Protein AF-A0A7G1IKA3-F1 (afdb_monomer)

Foldseek 3Di:
DDEAEEADPVCQVVLVVQVPPYAYEYEYDPVCPPDDGSGPYYDPHPVVVVVVVVVVVVVVVVVVVD

Solvent-accessible surface area (backbone atoms only — not comparable to full-atom values): 3908 Å² total; per-residue (Å²): 117,58,75,46,79,37,67,56,81,85,34,42,67,54,14,58,71,34,50,87,68,33,46,17,30,33,33,41,54,96,87,58,84,83,69,88,70,64,40,81,44,76,33,84,30,73,71,47,52,58,54,48,53,55,50,50,52,51,53,55,52,59,62,70,77,110

Secondary structure (DSSP, 8-state):
--EEEE-SGGGHHHHHHHTTTSEEEEE--TT-TT---S-SEEESSHHHHHHHHHHHHHHHHHHH--

Nearest P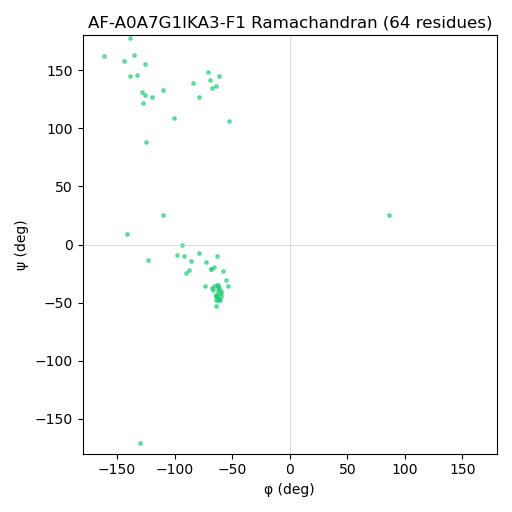DB structures (foldseek):
  5gvx-assembly1_A  TM=9.711E-01  e=1.978E-05  Mycobacterium tuberculosis H37Rv
  2q1x-assembly1_B  TM=5.521E-01  e=3.773E+00  Mycobacterium tuberculosis H37Rv
  3vo9-assembly2_B  TM=5.227E-01  e=5.658E+00  Staphylococcus aureus subsp. aureus Mu50
  8f09-assembly2_B  TM=4.746E-01  e=7.932E+00  uncultured bacterium

InterPro domains:
  IPR003337 Trehalose-phosphatase [PF02358] (1-46)
  IPR023214 HAD superfamily [G3DSA:3.40.50.1000] (1-65)
  IPR036412 HAD-like superfamily [SSF56784] (3-57)

Structure (mmCIF, N/CA/C/O backbone):
data_AF-A0A7G1IKA3-F1
#
_entry.id   AF-A0A7G1IKA3-F1
#
loop_
_atom_site.group_PDB
_atom_site.id
_atom_site.type_symbol
_atom_site.label_atom_id
_atom_site.label_alt_id
_atom_site.label_comp_id
_atom_site.label_asym_id
_atom_site.label_entity_id
_atom_site.label_seq_id
_atom_site.pdbx_PDB_ins_code
_atom_site.Cartn_x
_atom_site.Cart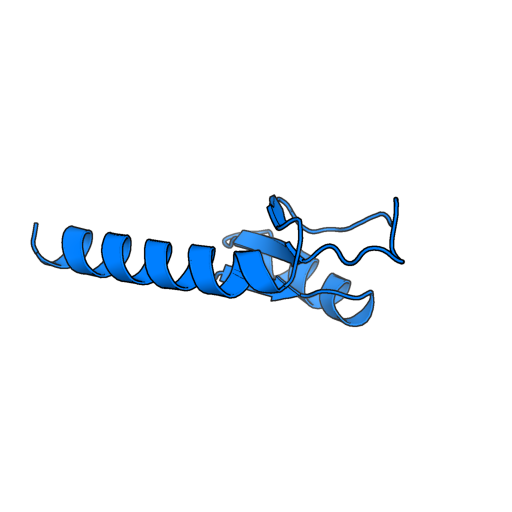n_y
_atom_site.Cartn_z
_atom_site.occupancy
_atom_site.B_iso_or_equiv
_atom_site.auth_seq_id
_atom_site.auth_comp_id
_atom_site.auth_asym_id
_atom_site.auth_atom_id
_atom_site.pdbx_PDB_model_num
ATOM 1 N N . MET A 1 1 ? -7.174 -0.373 11.070 1.00 87.31 1 MET A N 1
ATOM 2 C CA . MET A 1 1 ? -5.948 -0.001 10.343 1.00 87.31 1 MET A CA 1
ATOM 3 C C . MET A 1 1 ? -6.121 -0.395 8.880 1.00 87.31 1 MET A C 1
ATOM 5 O O . MET A 1 1 ? -6.167 -1.595 8.615 1.00 87.31 1 MET A O 1
ATOM 9 N N . PRO A 1 2 ? -6.323 0.569 7.965 1.00 93.25 2 PRO A N 1
ATOM 10 C CA . PRO A 1 2 ? -6.392 0.312 6.527 1.00 93.25 2 PRO A CA 1
ATOM 11 C C . PRO A 1 2 ? -5.016 -0.050 5.948 1.00 93.25 2 PRO A C 1
ATOM 13 O O . PRO A 1 2 ? -3.988 0.424 6.426 1.00 93.25 2 PRO A O 1
ATOM 16 N N . ILE A 1 3 ? -5.003 -0.894 4.917 1.00 95.19 3 ILE A N 1
ATOM 17 C CA . ILE A 1 3 ? -3.802 -1.259 4.154 1.00 95.19 3 ILE A CA 1
ATOM 18 C C . ILE A 1 3 ? -4.108 -0.967 2.687 1.00 95.19 3 ILE A C 1
ATOM 20 O O . ILE A 1 3 ? -5.145 -1.408 2.190 1.00 95.19 3 ILE A O 1
ATOM 24 N N . TYR A 1 4 ? -3.228 -0.228 2.015 1.00 95.88 4 TYR A N 1
ATOM 25 C CA . TYR A 1 4 ? -3.396 0.151 0.614 1.00 95.88 4 TYR A CA 1
ATOM 26 C C . TYR A 1 4 ? -2.141 -0.201 -0.184 1.00 95.88 4 TYR A C 1
ATOM 28 O O . TYR A 1 4 ? -1.028 0.081 0.259 1.00 95.88 4 TYR A O 1
ATOM 36 N N . LEU A 1 5 ? -2.335 -0.858 -1.329 1.00 95.25 5 LEU A N 1
ATOM 37 C CA . LEU A 1 5 ? -1.277 -1.287 -2.238 1.00 95.25 5 LEU A CA 1
ATOM 38 C C . LEU A 1 5 ? -1.505 -0.609 -3.590 1.00 95.25 5 LEU A C 1
ATOM 40 O O . LEU A 1 5 ? -2.598 -0.748 -4.136 1.00 95.25 5 LEU A O 1
ATOM 44 N N . GLY A 1 6 ? -0.484 0.067 -4.110 1.00 93.94 6 GLY A N 1
ATOM 45 C CA . GLY A 1 6 ? 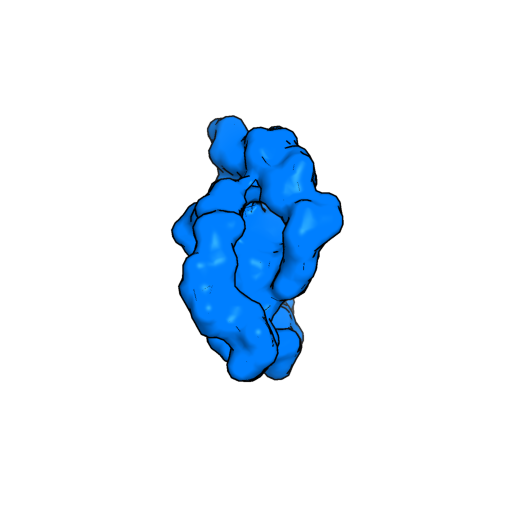-0.509 0.747 -5.411 1.00 93.94 6 GLY A CA 1
ATOM 46 C C . GLY A 1 6 ? 0.842 0.653 -6.114 1.00 93.94 6 GLY A C 1
ATOM 47 O O . GLY A 1 6 ? 1.844 0.389 -5.450 1.00 93.94 6 GLY A O 1
ATOM 48 N N . ASP A 1 7 ? 0.884 0.802 -7.432 1.00 90.75 7 ASP A N 1
ATOM 49 C CA . ASP A 1 7 ? 2.063 0.563 -8.273 1.00 90.75 7 ASP A CA 1
ATOM 50 C C . ASP A 1 7 ? 2.511 1.761 -9.121 1.00 90.75 7 ASP A C 1
ATOM 52 O O . ASP A 1 7 ? 3.639 1.732 -9.620 1.00 90.75 7 ASP A O 1
ATOM 56 N N . 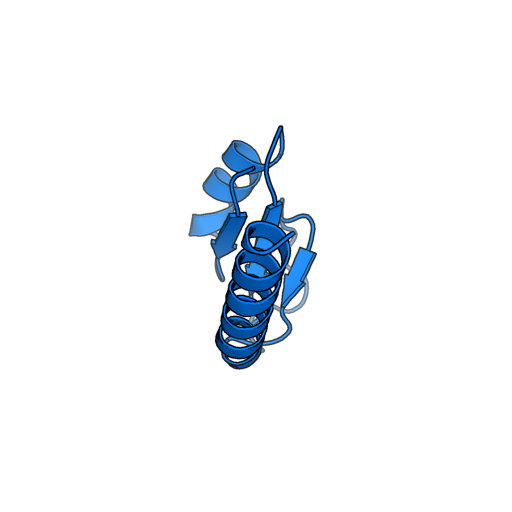ASP A 1 8 ? 1.691 2.808 -9.254 1.00 87.75 8 ASP A N 1
ATOM 57 C CA . ASP A 1 8 ? 2.000 3.970 -10.099 1.00 87.75 8 ASP A CA 1
ATOM 58 C C . ASP A 1 8 ? 1.611 5.306 -9.433 1.00 87.75 8 ASP A C 1
ATOM 60 O O . ASP A 1 8 ? 1.060 5.368 -8.335 1.00 87.75 8 ASP A O 1
ATOM 64 N N . ILE A 1 9 ? 1.896 6.421 -10.108 1.00 86.75 9 ILE A N 1
ATOM 65 C CA . ILE A 1 9 ? 1.690 7.789 -9.615 1.00 86.75 9 ILE A CA 1
ATOM 66 C C . ILE A 1 9 ? 0.234 8.101 -9.237 1.00 86.75 9 ILE A C 1
ATOM 68 O O . ILE A 1 9 ? -0.016 9.003 -8.440 1.00 86.75 9 ILE A O 1
ATOM 72 N N . THR A 1 10 ? -0.738 7.367 -9.787 1.00 89.19 10 THR A N 1
ATOM 73 C CA . THR A 1 10 ? -2.161 7.532 -9.447 1.00 89.19 10 THR A CA 1
ATOM 74 C C . THR A 1 10 ? -2.473 7.152 -8.004 1.00 89.19 10 THR A C 1
ATOM 76 O O . THR A 1 10 ? -3.498 7.570 -7.470 1.00 89.19 10 THR A O 1
ATOM 79 N N . ASP A 1 11 ? -1.593 6.375 -7.380 1.00 92.69 11 ASP A N 1
ATOM 80 C CA . ASP A 1 11 ? -1.781 5.819 -6.047 1.00 92.69 11 ASP A CA 1
ATOM 81 C C . ASP A 1 11 ? -1.207 6.719 -4.942 1.00 92.69 11 ASP A C 1
ATOM 83 O O . ASP A 1 11 ? -1.490 6.514 -3.762 1.00 92.69 11 ASP A O 1
ATOM 87 N N . GLU A 1 12 ? -0.454 7.760 -5.307 1.00 93.12 12 GLU A N 1
ATOM 88 C CA . GLU A 1 12 ? 0.197 8.675 -4.362 1.00 93.12 12 GLU A CA 1
ATOM 89 C C . GLU A 1 12 ? -0.807 9.439 -3.488 1.00 93.12 12 GLU A C 1
ATOM 91 O O . GLU A 1 12 ? -0.646 9.509 -2.267 1.00 93.12 12 GLU A O 1
ATOM 96 N N . ASP A 1 13 ? -1.911 9.910 -4.075 1.00 93.88 13 ASP A N 1
ATOM 97 C CA . ASP A 1 13 ? -2.991 10.567 -3.326 1.00 93.88 13 ASP A CA 1
ATOM 98 C C . ASP A 1 13 ? -3.638 9.609 -2.308 1.00 93.88 13 ASP A C 1
ATOM 100 O O . ASP A 1 13 ? -4.032 10.005 -1.206 1.00 93.88 13 ASP A O 1
ATOM 104 N N . ALA A 1 14 ? -3.738 8.324 -2.660 1.00 92.81 14 ALA A N 1
ATOM 105 C CA . ALA A 1 14 ? -4.265 7.301 -1.768 1.00 92.81 14 ALA A CA 1
ATOM 106 C C . ALA A 1 14 ? -3.266 6.955 -0.654 1.00 92.81 14 ALA A C 1
ATOM 108 O O . ALA A 1 14 ? -3.683 6.742 0.489 1.00 92.81 14 ALA A O 1
ATOM 109 N N . PHE A 1 15 ? -1.960 6.952 -0.941 1.00 94.62 15 PHE A N 1
ATOM 110 C CA . PHE A 1 15 ? -0.933 6.792 0.086 1.00 94.62 15 PHE A CA 1
ATOM 111 C C . PHE A 1 15 ? -1.006 7.908 1.124 1.00 94.62 15 PHE A C 1
ATOM 113 O O . PHE A 1 15 ? -1.061 7.606 2.318 1.00 94.62 15 PHE A O 1
ATOM 120 N N . ASP A 1 16 ? -1.092 9.168 0.695 1.00 93.94 16 ASP A N 1
ATOM 121 C CA . ASP A 1 16 ? -1.217 10.312 1.602 1.00 93.94 16 ASP A CA 1
ATOM 122 C C . ASP A 1 16 ? -2.501 10.256 2.442 1.00 93.94 16 ASP A C 1
ATOM 124 O O . ASP A 1 16 ? -2.468 10.534 3.645 1.00 93.94 16 ASP A O 1
ATOM 128 N N . ALA A 1 17 ? -3.620 9.832 1.848 1.00 94.31 17 ALA A N 1
ATOM 129 C CA . ALA A 1 17 ? -4.888 9.685 2.560 1.00 94.31 17 ALA A CA 1
ATOM 130 C C . ALA A 1 17 ? -4.856 8.580 3.632 1.00 94.31 17 ALA A C 1
ATOM 132 O O . ALA A 1 17 ? -5.481 8.723 4.682 1.00 94.31 17 ALA A O 1
ATOM 133 N N . VAL A 1 18 ? -4.137 7.482 3.377 1.00 93.88 18 VAL A N 1
ATOM 134 C CA . VAL A 1 18 ? -4.058 6.304 4.264 1.00 93.88 18 VAL A CA 1
ATOM 135 C C . VAL A 1 18 ? -2.949 6.435 5.311 1.00 93.88 18 VAL A C 1
ATOM 137 O O . VAL A 1 18 ? -2.999 5.788 6.356 1.00 93.88 18 VAL A O 1
ATOM 140 N N . ARG A 1 19 ? -1.947 7.282 5.073 1.00 91.50 19 ARG A N 1
ATOM 141 C CA . ARG A 1 19 ? -0.777 7.459 5.943 1.00 91.50 19 ARG A CA 1
ATOM 142 C C . ARG A 1 19 ? -1.069 7.768 7.426 1.00 91.50 19 ARG A C 1
ATOM 144 O O . ARG A 1 19 ? -0.278 7.305 8.249 1.00 91.50 19 ARG A O 1
ATOM 151 N N . PRO A 1 20 ? -2.118 8.527 7.818 1.00 93.19 20 PRO A N 1
ATOM 152 C CA . PRO A 1 20 ? -2.328 8.902 9.220 1.00 93.19 20 PRO A CA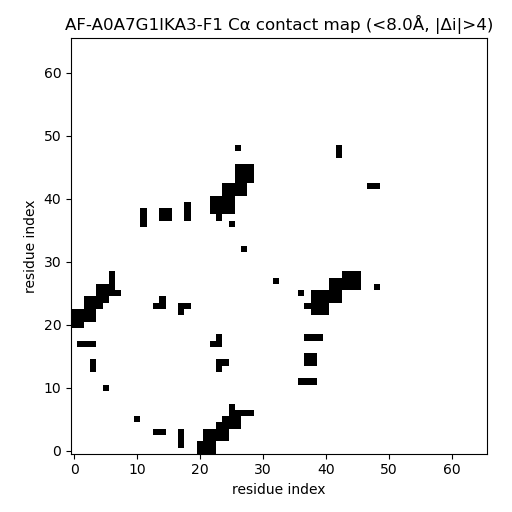 1
ATOM 153 C C . PRO A 1 20 ? -2.561 7.722 10.174 1.00 93.19 20 PRO A C 1
ATOM 155 O O . PRO A 1 20 ? -2.115 7.769 11.320 1.00 93.19 20 PRO A O 1
ATOM 158 N N . ASP A 1 21 ? -3.259 6.680 9.723 1.00 93.19 21 ASP A N 1
ATOM 159 C CA . ASP A 1 21 ? -3.700 5.556 10.561 1.00 93.19 21 ASP A CA 1
ATOM 160 C C . ASP A 1 21 ? -3.606 4.183 9.866 1.00 93.19 21 ASP A C 1
ATOM 162 O O . ASP A 1 21 ? -4.092 3.173 10.393 1.00 93.19 21 ASP A O 1
ATOM 166 N N . GLY A 1 22 ? -2.973 4.135 8.694 1.00 94.69 22 GLY A N 1
ATOM 167 C CA . GLY A 1 22 ? -2.875 2.961 7.840 1.00 94.69 22 GLY A CA 1
ATOM 168 C C . GLY A 1 22 ? -1.468 2.616 7.366 1.00 94.69 22 GLY A C 1
ATOM 169 O O . GLY A 1 22 ? -0.456 3.140 7.828 1.00 94.69 22 GLY A O 1
ATOM 170 N N . VAL A 1 23 ? -1.426 1.669 6.432 1.00 96.31 23 VAL A N 1
ATOM 171 C CA . VAL A 1 23 ? -0.202 1.080 5.887 1.00 96.31 23 VAL A CA 1
ATOM 172 C C . VAL A 1 23 ? -0.216 1.238 4.362 1.00 96.31 23 VAL A C 1
ATOM 174 O O . VAL A 1 23 ? -0.730 0.356 3.668 1.00 96.31 23 VAL A O 1
ATOM 177 N N . PRO A 1 24 ? 0.294 2.360 3.825 1.00 95.94 24 PRO A N 1
ATOM 178 C CA . PRO A 1 24 ? 0.476 2.532 2.389 1.00 95.94 24 PRO A CA 1
ATOM 179 C C . PRO A 1 24 ? 1.743 1.800 1.918 1.00 95.94 24 PRO A C 1
ATOM 181 O O . PRO A 1 24 ? 2.829 1.982 2.484 1.00 95.94 24 PRO A O 1
ATOM 184 N N . ILE A 1 25 ? 1.595 0.953 0.899 1.00 95.06 25 ILE A N 1
ATOM 185 C CA . ILE A 1 25 ? 2.645 0.086 0.356 1.00 95.06 25 ILE A CA 1
ATOM 186 C C . ILE A 1 25 ? 2.735 0.296 -1.158 1.00 95.06 25 ILE A C 1
ATOM 188 O O . ILE A 1 25 ? 1.769 0.037 -1.873 1.00 95.06 25 ILE A O 1
ATOM 192 N N . VAL A 1 26 ? 3.905 0.696 -1.654 1.00 93.88 26 VAL A N 1
ATOM 193 C CA . VAL A 1 26 ? 4.165 0.767 -3.097 1.00 93.88 26 VAL A CA 1
ATOM 194 C C . VAL A 1 26 ? 4.594 -0.600 -3.636 1.00 93.88 26 VAL A C 1
ATOM 196 O O . VAL A 1 26 ? 5.379 -1.316 -3.011 1.00 93.88 26 VAL A O 1
ATOM 199 N N . VAL A 1 27 ? 4.107 -0.982 -4.809 1.00 92.88 27 VAL A N 1
ATOM 200 C CA . VAL A 1 27 ? 4.529 -2.173 -5.544 1.00 92.88 27 VAL A CA 1
ATOM 2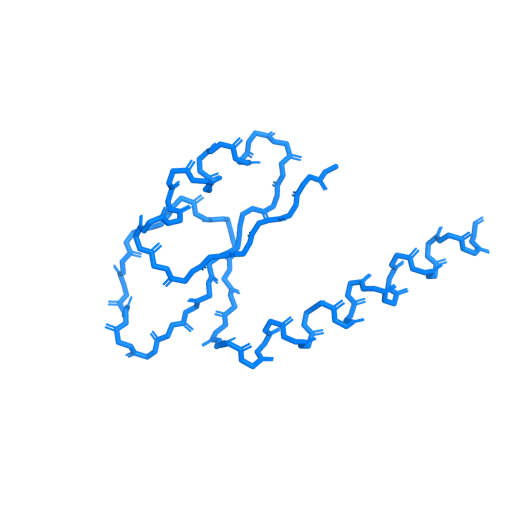01 C C . VAL A 1 27 ? 5.490 -1.722 -6.629 1.00 92.88 27 VAL A C 1
ATOM 203 O O . VAL A 1 27 ? 5.109 -1.092 -7.608 1.00 92.88 27 VAL A O 1
ATOM 206 N N . ARG A 1 28 ? 6.770 -2.040 -6.450 1.00 88.19 28 ARG A N 1
ATOM 207 C CA . ARG A 1 28 ? 7.798 -1.710 -7.429 1.00 88.19 28 ARG A CA 1
ATOM 208 C C . ARG A 1 28 ? 7.601 -2.548 -8.685 1.00 88.19 28 ARG A C 1
ATOM 210 O O . ARG A 1 28 ? 7.330 -3.749 -8.626 1.00 88.19 28 ARG A O 1
ATOM 217 N N . HIS A 1 29 ? 7.828 -1.911 -9.819 1.00 79.56 29 HIS A N 1
ATOM 218 C CA . HIS A 1 29 ? 8.031 -2.572 -11.094 1.00 79.56 29 HIS A CA 1
ATOM 219 C C . HIS A 1 29 ? 9.354 -2.090 -11.701 1.00 79.56 29 HIS A C 1
ATOM 221 O O . HIS A 1 29 ? 9.864 -1.022 -11.362 1.00 79.56 29 HIS A O 1
ATOM 227 N N . ASN A 1 30 ? 9.953 -2.916 -12.561 1.00 64.75 30 ASN A N 1
ATOM 228 C CA . ASN A 1 30 ? 11.336 -2.746 -13.031 1.00 64.75 30 ASN A CA 1
ATOM 229 C C . ASN A 1 30 ? 11.593 -1.450 -13.830 1.00 64.75 30 ASN A C 1
ATOM 231 O O . ASN A 1 30 ? 12.749 -1.149 -14.115 1.00 64.75 30 ASN A O 1
ATOM 235 N N . GLU A 1 31 ? 10.549 -0.704 -14.199 1.00 61.88 31 GLU A N 1
ATOM 236 C CA . GLU A 1 31 ? 10.639 0.520 -15.008 1.00 61.88 31 GLU A CA 1
ATOM 237 C C . GLU A 1 31 ? 10.606 1.812 -14.168 1.00 61.88 31 GLU A C 1
ATOM 239 O O . GLU A 1 31 ? 10.954 2.876 -14.674 1.00 61.88 31 GLU A O 1
ATOM 244 N N . ASP A 1 32 ? 10.313 1.716 -12.867 1.00 61.47 32 ASP A N 1
ATOM 245 C CA . ASP A 1 32 ? 10.015 2.866 -11.997 1.00 61.47 32 ASP A CA 1
ATOM 246 C C . ASP A 1 32 ? 11.103 3.177 -10.961 1.00 61.47 32 ASP A C 1
ATOM 248 O O . ASP A 1 32 ? 10.868 3.767 -9.901 1.00 61.47 32 ASP A O 1
ATOM 252 N N . GLY A 1 33 ? 12.334 2.779 -11.284 1.00 56.25 33 GLY A N 1
ATOM 253 C CA . GLY A 1 33 ? 13.510 2.965 -10.444 1.00 56.25 33 GLY A CA 1
ATOM 254 C C . GLY A 1 33 ? 13.702 4.421 -10.011 1.00 56.25 33 GLY A C 1
ATOM 255 O O . GLY A 1 33 ? 14.167 5.244 -10.792 1.00 56.25 33 GLY A O 1
ATOM 256 N N . ASP A 1 34 ? 13.411 4.672 -8.731 1.00 64.25 34 ASP A N 1
ATOM 257 C CA . ASP A 1 34 ? 13.691 5.891 -7.955 1.00 64.25 34 ASP A CA 1
ATOM 258 C C . ASP A 1 34 ? 12.660 7.036 -8.018 1.00 64.25 34 ASP A C 1
ATOM 260 O O . ASP A 1 34 ? 12.979 8.197 -7.750 1.00 64.25 34 ASP A O 1
ATOM 264 N N . ARG A 1 35 ? 11.385 6.728 -8.298 1.00 69.12 35 ARG A N 1
ATOM 265 C CA . ARG A 1 35 ? 10.301 7.698 -8.066 1.00 69.12 35 ARG A CA 1
ATOM 266 C C . ARG A 1 35 ? 10.102 7.949 -6.564 1.00 69.12 35 ARG A C 1
ATOM 268 O O . ARG A 1 35 ? 10.062 7.015 -5.762 1.00 69.12 35 ARG A O 1
ATOM 275 N N . ALA A 1 36 ? 9.973 9.223 -6.188 1.00 80.19 36 ALA A N 1
ATOM 276 C CA . ALA A 1 36 ? 9.556 9.605 -4.842 1.00 80.19 36 ALA A CA 1
ATOM 277 C C . ALA A 1 36 ? 8.120 9.122 -4.600 1.00 80.19 36 ALA A C 1
ATOM 279 O O . ALA A 1 36 ? 7.277 9.279 -5.478 1.00 80.19 36 ALA A O 1
ATOM 280 N N . THR A 1 37 ? 7.862 8.557 -3.421 1.00 85.50 37 THR A N 1
ATOM 281 C CA . THR A 1 37 ? 6.551 8.016 -3.046 1.00 85.50 37 THR A CA 1
ATOM 282 C C . THR A 1 37 ? 6.200 8.376 -1.604 1.00 85.50 37 THR A C 1
ATOM 284 O O . THR A 1 37 ? 7.078 8.433 -0.737 1.00 85.50 37 THR A O 1
ATOM 287 N N . ALA A 1 38 ? 4.916 8.615 -1.349 1.00 89.56 38 ALA A N 1
ATOM 288 C CA . ALA A 1 38 ? 4.316 8.79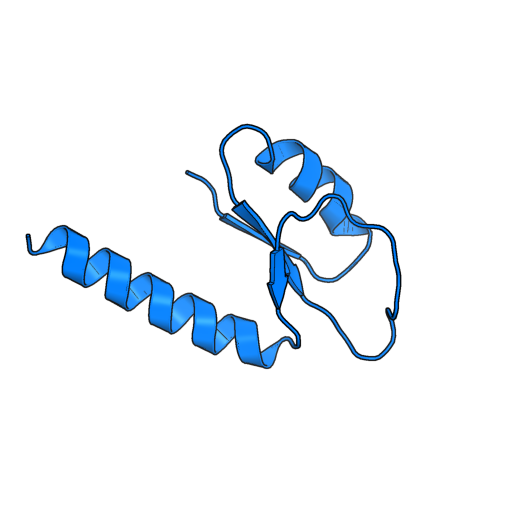2 -0.032 1.00 89.56 38 ALA A CA 1
ATOM 289 C C . ALA A 1 38 ? 4.086 7.456 0.702 1.00 89.56 38 ALA A C 1
ATOM 291 O O . ALA A 1 38 ? 3.747 7.452 1.893 1.00 89.56 38 ALA A O 1
ATOM 292 N N . ALA A 1 39 ? 4.303 6.316 0.032 1.00 90.56 39 ALA A N 1
ATOM 293 C CA . ALA A 1 39 ? 4.244 5.002 0.657 1.00 90.56 39 ALA A CA 1
ATOM 294 C C . ALA A 1 39 ? 5.289 4.841 1.776 1.00 90.56 39 ALA A C 1
ATOM 296 O O . ALA A 1 39 ? 6.413 5.339 1.706 1.00 90.56 39 ALA A O 1
ATOM 297 N N . LEU A 1 40 ? 4.922 4.095 2.821 1.00 92.62 40 LEU A N 1
ATOM 298 C CA . LEU A 1 40 ? 5.808 3.811 3.957 1.00 92.62 40 LEU A CA 1
ATOM 299 C C . LEU A 1 40 ? 6.626 2.531 3.753 1.00 92.62 40 LEU A C 1
ATOM 301 O O . LEU A 1 40 ? 7.690 2.371 4.351 1.00 92.62 40 LEU A O 1
ATOM 305 N N . PHE A 1 41 ? 6.127 1.617 2.921 1.00 93.69 41 PHE A N 1
ATOM 306 C CA . PHE A 1 41 ? 6.740 0.322 2.643 1.00 93.69 41 PHE A CA 1
ATOM 307 C C . PHE A 1 41 ? 6.725 0.034 1.146 1.00 93.69 41 PHE A C 1
ATOM 309 O O . PHE A 1 41 ? 5.958 0.637 0.401 1.00 93.69 41 PHE A O 1
ATOM 316 N N . ALA A 1 42 ? 7.545 -0.924 0.718 1.00 92.62 42 ALA A N 1
ATOM 317 C CA . ALA A 1 42 ? 7.605 -1.356 -0.669 1.00 92.62 42 ALA A CA 1
ATOM 318 C C . ALA A 1 42 ? 7.571 -2.884 -0.791 1.00 92.62 42 ALA A C 1
ATOM 320 O O . ALA A 1 42 ? 8.139 -3.597 0.039 1.00 92.62 42 ALA A O 1
ATOM 321 N N . LEU A 1 43 ? 6.941 -3.372 -1.857 1.00 92.81 43 LEU A N 1
ATOM 322 C CA . LEU A 1 43 ? 7.057 -4.740 -2.352 1.00 92.81 43 LEU A CA 1
ATOM 323 C C . LEU A 1 43 ? 7.821 -4.721 -3.673 1.00 92.81 43 LEU A C 1
ATOM 325 O O . LEU A 1 43 ? 7.511 -3.927 -4.551 1.00 92.81 43 LEU A O 1
ATOM 329 N N . ASP A 1 44 ? 8.802 -5.607 -3.828 1.00 89.81 44 ASP A N 1
ATOM 330 C CA . ASP A 1 44 ? 9.737 -5.544 -4.963 1.00 89.81 44 ASP A CA 1
ATOM 331 C C . ASP A 1 44 ? 9.133 -5.962 -6.310 1.00 89.81 44 ASP A C 1
ATOM 333 O O . ASP A 1 44 ? 9.746 -5.749 -7.352 1.00 89.81 44 ASP A O 1
ATOM 337 N N . SER A 1 45 ? 7.970 -6.615 -6.302 1.00 89.31 45 SER A N 1
ATOM 338 C CA . SER A 1 45 ? 7.277 -7.003 -7.528 1.00 89.31 45 SER A CA 1
ATOM 339 C C . SER A 1 45 ? 5.798 -7.307 -7.284 1.00 89.31 45 SER A C 1
ATOM 341 O O . SER A 1 45 ? 5.416 -7.644 -6.156 1.00 89.31 45 SER A O 1
ATOM 343 N N . PRO A 1 46 ? 4.970 -7.325 -8.345 1.00 91.19 46 PRO A N 1
ATOM 344 C CA . PRO A 1 46 ? 3.582 -7.776 -8.257 1.00 91.19 46 PRO A CA 1
ATOM 345 C C . PRO A 1 46 ? 3.429 -9.195 -7.691 1.00 91.19 46 PRO A C 1
ATOM 347 O O . PRO A 1 46 ? 2.460 -9.483 -6.994 1.00 91.19 46 PRO A O 1
ATOM 350 N N . ALA A 1 47 ? 4.403 -10.087 -7.907 1.00 92.81 47 ALA A N 1
ATOM 351 C CA . ALA A 1 47 ? 4.364 -11.438 -7.340 1.00 92.81 47 ALA A CA 1
ATOM 352 C C . ALA A 1 47 ? 4.390 -11.424 -5.800 1.00 92.81 47 ALA A C 1
ATOM 354 O O . ALA A 1 47 ? 3.709 -12.220 -5.150 1.00 92.81 47 ALA A O 1
ATOM 355 N N . ARG A 1 48 ? 5.109 -10.465 -5.202 1.00 93.94 48 ARG A N 1
ATOM 356 C CA . ARG A 1 48 ? 5.198 -10.306 -3.743 1.00 93.94 48 ARG A CA 1
ATOM 357 C C . ARG A 1 48 ? 3.880 -9.856 -3.118 1.00 93.94 48 ARG A C 1
ATOM 359 O O . ARG A 1 48 ? 3.669 -10.109 -1.936 1.00 93.94 48 ARG A O 1
ATOM 366 N N . VAL A 1 49 ? 2.970 -9.262 -3.893 1.00 94.88 49 VAL A N 1
ATOM 367 C CA . VAL A 1 49 ? 1.621 -8.897 -3.429 1.00 94.88 49 VAL A CA 1
ATOM 368 C C . VAL A 1 49 ? 0.817 -10.140 -3.054 1.00 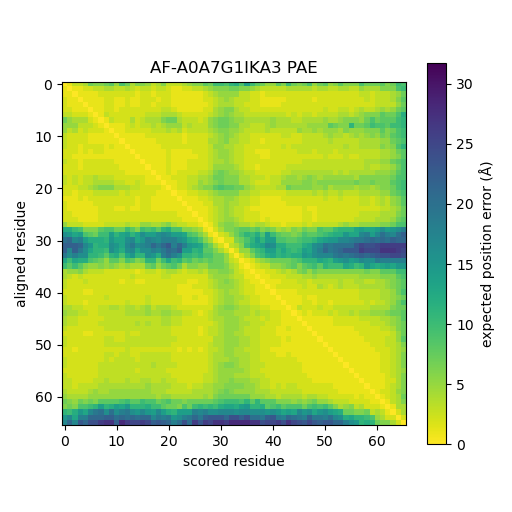94.88 49 VAL A C 1
ATOM 370 O O . VAL A 1 49 ? 0.186 -10.180 -1.995 1.00 94.88 49 VAL A O 1
ATOM 373 N N . ALA A 1 50 ? 0.872 -11.184 -3.884 1.00 94.94 50 ALA A N 1
ATOM 374 C CA . ALA A 1 50 ? 0.177 -12.440 -3.610 1.00 94.94 50 ALA A CA 1
ATOM 375 C C . ALA A 1 50 ? 0.732 -13.127 -2.351 1.00 94.94 50 ALA A C 1
ATOM 377 O O . ALA A 1 50 ? -0.025 -13.580 -1.495 1.00 94.94 50 ALA A O 1
ATOM 378 N N . GLU A 1 51 ? 2.057 -13.151 -2.198 1.00 96.06 51 GLU A N 1
ATOM 379 C CA . GLU A 1 51 ? 2.710 -13.714 -1.011 1.00 96.06 51 GLU A CA 1
ATOM 380 C C . GLU A 1 51 ? 2.364 -12.929 0.261 1.00 96.06 51 GLU A C 1
ATOM 382 O O . GLU A 1 51 ? 2.020 -13.522 1.285 1.00 96.06 51 GLU A O 1
ATOM 387 N N . PHE A 1 52 ? 2.402 -11.595 0.188 1.00 95.94 52 PHE A N 1
ATOM 388 C CA . PHE A 1 52 ? 2.067 -10.711 1.301 1.00 95.94 52 PHE A CA 1
ATOM 389 C C . PHE A 1 52 ? 0.611 -10.875 1.747 1.00 95.94 52 PHE A C 1
ATOM 391 O O . PHE A 1 52 ? 0.347 -11.036 2.937 1.00 95.94 52 PHE A O 1
ATOM 398 N N . THR A 1 53 ? -0.336 -10.880 0.808 1.00 96.19 53 THR A N 1
ATOM 399 C CA . THR A 1 53 ? -1.767 -11.028 1.122 1.00 96.19 53 THR A CA 1
ATOM 400 C C . THR A 1 53 ? -2.090 -12.407 1.695 1.00 96.19 53 THR A C 1
ATOM 402 O O . THR A 1 53 ? -2.847 -12.503 2.662 1.00 96.19 53 THR A O 1
ATOM 405 N N . ALA A 1 54 ? -1.465 -13.470 1.179 1.00 96.44 54 ALA A N 1
ATOM 406 C CA . ALA A 1 54 ? -1.596 -14.813 1.738 1.00 96.44 54 ALA A CA 1
ATOM 407 C C . ALA A 1 54 ? -1.039 -14.897 3.167 1.00 96.44 54 ALA A C 1
ATOM 409 O O . ALA A 1 54 ? -1.678 -15.471 4.051 1.00 96.44 54 ALA A O 1
ATOM 410 N N . TRP A 1 55 ? 0.132 -14.306 3.415 1.00 96.06 55 TRP A N 1
ATOM 411 C CA . TR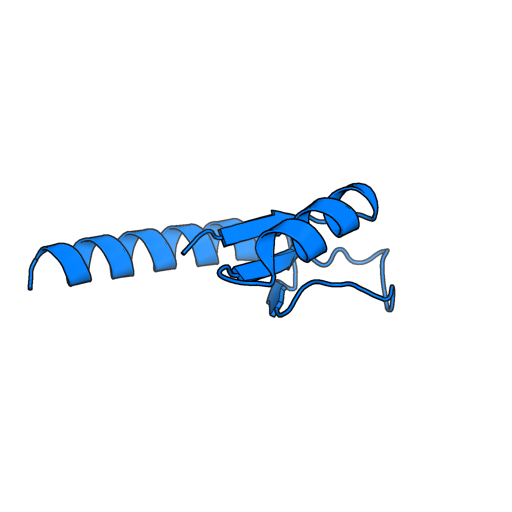P A 1 55 ? 0.705 -14.223 4.756 1.00 96.06 55 TRP A CA 1
ATOM 412 C C . TRP A 1 55 ? -0.197 -13.428 5.708 1.00 96.06 55 TRP A C 1
ATOM 414 O O . TRP A 1 55 ? -0.514 -13.916 6.791 1.00 96.06 55 TRP A O 1
ATOM 424 N N . LEU A 1 56 ? -0.684 -12.257 5.287 1.00 94.75 56 LEU A N 1
ATOM 425 C CA . LEU A 1 56 ? -1.563 -11.409 6.091 1.00 94.75 56 LEU A CA 1
ATOM 426 C C . LEU A 1 56 ? -2.856 -12.139 6.476 1.00 94.75 56 LEU A C 1
ATOM 428 O O . LEU A 1 56 ? -3.258 -12.102 7.636 1.00 94.75 56 LEU A O 1
ATOM 432 N N . ALA A 1 57 ? -3.481 -12.849 5.534 1.00 95.44 57 ALA A N 1
ATOM 433 C CA . ALA A 1 57 ? -4.687 -13.628 5.802 1.00 95.44 57 ALA A CA 1
ATOM 434 C C . ALA A 1 57 ? -4.457 -14.708 6.872 1.00 95.44 57 ALA A C 1
ATOM 436 O O . ALA A 1 57 ? -5.301 -14.895 7.752 1.00 95.44 57 ALA A O 1
ATOM 437 N N . ARG A 1 58 ? -3.301 -15.385 6.841 1.00 95.81 58 ARG A N 1
ATOM 438 C CA . ARG A 1 58 ? -2.923 -16.368 7.869 1.00 95.81 58 ARG A CA 1
ATOM 439 C C . ARG A 1 58 ? -2.751 -15.705 9.231 1.00 95.81 58 ARG A C 1
ATOM 441 O O . ARG A 1 58 ? -3.363 -16.157 10.188 1.00 95.81 58 ARG A O 1
ATOM 448 N N . GLN A 1 59 ? -2.019 -14.592 9.295 1.00 94.31 59 GLN A N 1
ATOM 449 C CA . GLN A 1 59 ? -1.808 -13.857 10.547 1.00 94.31 59 GLN A CA 1
ATOM 450 C C . GLN A 1 59 ? -3.122 -13.369 11.165 1.00 94.31 59 GLN A C 1
ATOM 452 O O . GLN A 1 59 ? -3.303 -13.461 12.375 1.00 94.31 59 GLN A O 1
ATOM 457 N N . LEU A 1 60 ? -4.048 -12.867 10.343 1.00 92.56 60 LEU A N 1
ATOM 458 C CA . LEU A 1 60 ? -5.364 -12.426 10.806 1.00 92.56 60 LEU A CA 1
ATOM 459 C C . LEU A 1 60 ? -6.227 -13.590 11.286 1.00 92.56 60 LEU A C 1
ATOM 461 O O . LEU A 1 60 ? -6.956 -13.433 12.261 1.00 92.56 60 LEU A O 1
ATOM 465 N N . THR A 1 61 ? -6.137 -14.740 10.616 1.00 93.75 61 THR A N 1
ATOM 466 C CA . THR A 1 61 ? -6.838 -15.956 11.036 1.00 93.75 61 THR A CA 1
ATOM 467 C C . THR A 1 61 ? -6.315 -16.407 12.392 1.00 93.75 61 THR A C 1
ATOM 469 O O . THR A 1 61 ? -7.105 -16.520 13.319 1.00 93.75 61 THR A O 1
ATOM 472 N N . ASP A 1 62 ? -4.997 -16.566 12.535 1.00 90.88 62 ASP A N 1
ATOM 473 C CA . ASP A 1 62 ? -4.350 -17.027 13.768 1.00 90.88 62 ASP A CA 1
ATOM 474 C C . ASP A 1 62 ? -4.595 -16.065 14.943 1.00 90.88 62 ASP A C 1
ATOM 476 O O . ASP A 1 62 ? -4.836 -16.504 16.067 1.00 90.88 62 ASP A O 1
ATOM 480 N N . ALA A 1 63 ? -4.609 -14.753 14.685 1.00 82.56 63 ALA A N 1
ATOM 481 C CA . ALA A 1 63 ? -4.943 -13.738 15.684 1.00 82.56 63 ALA A CA 1
ATOM 482 C C . ALA A 1 63 ? -6.419 -13.761 16.119 1.00 82.56 63 ALA A C 1
ATOM 484 O O . ALA A 1 63 ? -6.733 -13.243 17.184 1.00 82.56 63 ALA A O 1
ATOM 485 N N . HIS A 1 64 ? -7.319 -14.331 15.313 1.00 72.88 64 HIS A N 1
ATOM 486 C CA . HIS A 1 64 ? -8.735 -14.499 15.657 1.00 72.88 64 HIS A CA 1
ATOM 487 C C . HIS A 1 64 ? -9.019 -15.776 16.458 1.00 72.88 64 HIS A C 1
ATOM 489 O O . HIS A 1 64 ? -10.115 -15.919 16.997 1.00 72.88 64 HIS A O 1
ATOM 495 N N . VAL A 1 65 ? -8.073 -16.722 16.504 1.00 66.19 65 VAL A N 1
ATOM 496 C CA . VAL A 1 65 ? -8.217 -17.990 17.247 1.00 66.19 65 VAL A CA 1
ATOM 497 C C . VAL A 1 65 ? -7.626 -17.903 18.665 1.00 66.19 65 VAL A C 1
ATOM 499 O O . VAL A 1 65 ? -7.679 -18.882 19.406 1.00 66.19 65 VAL A O 1
ATOM 502 N N . ASN A 1 66 ? -7.074 -16.751 19.051 1.00 48.56 66 ASN A N 1
ATOM 503 C CA . ASN A 1 66 ? -6.422 -16.500 20.342 1.00 48.56 66 ASN A CA 1
ATOM 504 C C . ASN A 1 66 ? -7.208 -15.464 21.154 1.00 48.56 66 ASN A C 1
ATOM 506 O O . ASN A 1 66 ? -7.266 -15.609 22.395 1.00 48.56 66 ASN A O 1
#

Organism: Mycobacterium kansasii (NCBI:txid1768)

Radius of gyration: 13.01 Å; Cα contacts (8 Å, |Δi|>4): 83; chains: 1; bounding box: 22×29×35 Å

Sequence (66 aa):
MPIYLGDDITDEDAFDAVRPDGVPIVVRHNEDGDRATAALFALDSPARVAEFTAWLARQLTDAHVN

Mean predicted aligned error: 4.84 Å

pLDDT: mean 88.32, std 11.01, range [48.56, 96.44]